Protein AF-A0A1G4FFW0-F1 (afdb_monomer_lite)

Secondary structure (DSSP, 8-state):
--------------TTS-S-BTTB---SSTTTEEEEE---TTSPPSTT--TT-EEEEESS----TT-EEEEEETTSSSSEEEEEE-SSSS-TTEEEEEEEEE---

Radius of gyration: 19.82 Å; chains: 1; bounding box: 46×58×50 Å

Structure (mmCIF, N/CA/C/O backbone):
data_AF-A0A1G4FFW0-F1
#
_entry.id   AF-A0A1G4FFW0-F1
#
loop_
_atom_site.group_PDB
_atom_site.id
_atom_site.type_symbol
_atom_site.label_atom_id
_atom_site.label_alt_id
_atom_site.label_comp_id
_atom_site.label_asym_id
_atom_site.label_entity_id
_atom_site.label_seq_id
_atom_site.pdbx_PDB_ins_code
_atom_site.Cartn_x
_atom_site.Cartn_y
_atom_site.Cartn_z
_atom_site.occupancy
_atom_site.B_iso_or_equiv
_atom_site.auth_seq_id
_atom_site.auth_comp_id
_atom_site.auth_asym_id
_atom_site.auth_atom_id
_atom_site.pdbx_PDB_model_num
ATOM 1 N N . MET A 1 1 ? -33.604 -37.156 -33.147 1.00 40.69 1 MET A N 1
ATOM 2 C CA . MET A 1 1 ? -32.197 -36.811 -33.445 1.00 40.69 1 MET A CA 1
ATOM 3 C C . MET A 1 1 ? -31.963 -35.398 -32.946 1.00 40.69 1 MET A C 1
ATOM 5 O O . MET A 1 1 ? -32.430 -34.460 -33.579 1.00 40.69 1 MET A O 1
ATOM 9 N N . ALA A 1 2 ? -31.370 -35.263 -31.761 1.00 41.88 2 ALA A N 1
ATOM 10 C CA . ALA A 1 2 ? -31.031 -33.970 -31.180 1.00 41.88 2 ALA A CA 1
ATOM 11 C C . ALA A 1 2 ? -29.731 -33.466 -31.821 1.00 41.88 2 ALA A C 1
ATOM 13 O O . ALA A 1 2 ? -28.759 -34.213 -31.903 1.00 41.88 2 ALA A O 1
ATOM 14 N N . LYS A 1 3 ? -29.727 -32.222 -32.303 1.00 45.06 3 LYS A N 1
ATOM 15 C CA . LYS A 1 3 ? -28.497 -31.459 -32.516 1.00 45.06 3 LYS A CA 1
ATOM 16 C C . LYS A 1 3 ? -28.382 -30.517 -31.325 1.00 45.06 3 LYS A C 1
ATOM 18 O O . LYS A 1 3 ? -29.040 -29.481 -31.318 1.00 45.06 3 LYS A O 1
ATOM 23 N N . GLU A 1 4 ? -27.600 -30.904 -30.323 1.00 48.19 4 GLU A N 1
ATOM 24 C CA . GLU A 1 4 ? -27.028 -29.939 -29.385 1.00 48.19 4 GLU A CA 1
ATOM 25 C C . GLU A 1 4 ? -26.110 -29.032 -30.204 1.00 48.19 4 GLU A C 1
ATOM 27 O O . GLU A 1 4 ? -25.153 -29.483 -30.833 1.00 48.19 4 GLU A O 1
ATOM 32 N N . LYS A 1 5 ? -26.489 -27.759 -30.309 1.00 50.06 5 LYS A N 1
ATOM 33 C CA . LYS A 1 5 ? -25.558 -26.715 -30.706 1.00 50.06 5 LYS A CA 1
ATOM 34 C C . LYS A 1 5 ? -24.828 -26.336 -29.430 1.00 50.06 5 LYS A C 1
ATOM 36 O O . LYS A 1 5 ? -25.435 -25.715 -28.564 1.00 50.06 5 LYS A O 1
ATOM 41 N N . ASP A 1 6 ? -23.563 -26.718 -29.332 1.00 47.00 6 ASP A N 1
ATOM 42 C CA . ASP A 1 6 ? -22.649 -26.098 -28.382 1.00 47.00 6 ASP A CA 1
ATOM 43 C C . ASP A 1 6 ? -22.537 -24.618 -28.768 1.00 47.00 6 ASP A C 1
ATOM 45 O O . ASP A 1 6 ? -21.833 -24.244 -29.710 1.00 47.00 6 ASP A O 1
ATOM 49 N N . GLU A 1 7 ? -23.319 -23.771 -28.102 1.00 50.62 7 GLU A N 1
ATOM 50 C CA . GLU A 1 7 ? -23.108 -22.332 -28.120 1.00 50.62 7 GLU A CA 1
ATOM 51 C C . GLU A 1 7 ? -21.788 -22.066 -27.399 1.00 50.62 7 GLU A C 1
ATOM 53 O O . GLU A 1 7 ? -21.700 -22.077 -26.173 1.00 50.62 7 GLU A O 1
ATOM 58 N N . ILE A 1 8 ? -20.726 -21.863 -28.176 1.00 54.81 8 ILE A N 1
ATOM 59 C CA . ILE A 1 8 ? -19.501 -21.269 -27.658 1.00 54.81 8 ILE A CA 1
ATOM 60 C C . ILE A 1 8 ? -19.852 -19.808 -27.373 1.00 54.81 8 ILE A C 1
ATOM 62 O O . ILE A 1 8 ? -19.867 -18.985 -28.288 1.00 54.81 8 ILE A O 1
ATOM 66 N N . GLU A 1 9 ? -20.178 -19.487 -26.119 1.00 57.84 9 GLU A N 1
ATOM 67 C CA . GLU A 1 9 ? -20.173 -18.100 -25.660 1.00 57.84 9 GLU A CA 1
ATOM 68 C C . GLU A 1 9 ? -18.782 -17.524 -25.958 1.00 57.84 9 GLU A C 1
ATOM 70 O O . GLU A 1 9 ? -17.775 -17.951 -25.383 1.00 57.84 9 GLU A O 1
ATOM 75 N N . GLU A 1 10 ? -18.711 -16.572 -26.892 1.00 50.12 10 GLU A N 1
ATOM 76 C CA . GLU A 1 10 ? -17.508 -15.784 -27.138 1.00 50.12 10 GLU A CA 1
ATOM 77 C C . GLU A 1 10 ? -17.184 -14.989 -25.869 1.00 50.12 10 GLU A C 1
ATOM 79 O O . GLU A 1 10 ? -17.655 -13.871 -25.645 1.00 50.12 10 GLU A O 1
ATOM 84 N N . ASN A 1 11 ? -16.367 -15.589 -25.005 1.00 56.56 11 ASN A N 1
ATOM 85 C CA . ASN A 1 11 ? -15.823 -14.921 -23.839 1.00 56.56 11 ASN A CA 1
ATOM 86 C C . ASN A 1 11 ? -14.965 -13.748 -24.318 1.00 56.56 11 ASN A C 1
ATOM 88 O O . ASN A 1 11 ? -13.833 -13.905 -24.776 1.00 56.56 11 ASN A O 1
ATOM 92 N N . THR A 1 12 ? -15.516 -12.542 -24.213 1.00 50.09 12 THR A N 1
ATOM 93 C CA . THR A 1 12 ? -14.797 -11.308 -24.519 1.00 50.09 12 THR A CA 1
ATOM 94 C C . THR A 1 12 ? -13.769 -11.057 -23.419 1.00 50.09 12 THR A C 1
ATOM 96 O O . THR A 1 12 ? -14.082 -10.498 -22.360 1.00 50.09 12 THR A O 1
ATOM 99 N N . TYR A 1 13 ? -12.531 -11.494 -23.669 1.00 48.41 13 TYR A N 1
ATOM 100 C CA . TYR A 1 13 ? -11.373 -11.215 -22.825 1.00 48.41 13 TYR A CA 1
ATOM 101 C C . TYR A 1 13 ? -11.262 -9.704 -22.594 1.00 48.41 13 TYR A C 1
ATOM 103 O O . TYR A 1 13 ? -11.053 -8.928 -23.523 1.00 48.41 13 TYR A O 1
ATOM 111 N N . GLY A 1 14 ? -11.425 -9.280 -21.342 1.00 49.12 14 GLY A N 1
ATOM 112 C CA . GLY A 1 14 ? -11.280 -7.887 -20.937 1.00 49.12 14 GLY A CA 1
ATOM 113 C C . GLY A 1 14 ? -10.497 -7.795 -19.629 1.00 49.12 14 GLY A C 1
ATOM 114 O O . GLY A 1 14 ? -10.705 -8.636 -18.746 1.00 49.12 14 GLY A O 1
ATOM 115 N N . PRO A 1 15 ? -9.602 -6.802 -19.474 1.00 51.97 15 PRO A N 1
ATOM 116 C CA . PRO A 1 15 ? -8.876 -6.605 -18.225 1.00 51.97 15 PRO A CA 1
ATOM 117 C C . PRO A 1 15 ? -9.863 -6.444 -17.057 1.00 51.97 15 PRO A C 1
ATOM 119 O O . PRO A 1 15 ? -10.804 -5.656 -17.130 1.00 51.97 15 PRO A O 1
ATOM 122 N N . GLY A 1 16 ? -9.668 -7.232 -15.994 1.00 56.12 16 GLY A N 1
ATOM 123 C CA . GLY A 1 16 ? -10.492 -7.199 -14.778 1.00 56.12 16 GLY A CA 1
ATOM 124 C C . GLY A 1 16 ? -11.804 -7.995 -14.818 1.00 56.12 16 GLY A C 1
ATOM 125 O O . GLY A 1 16 ? -12.541 -7.957 -13.837 1.00 56.12 16 GLY A O 1
ATOM 126 N N . ARG A 1 17 ? -12.120 -8.716 -15.906 1.00 58.69 17 ARG A N 1
ATOM 127 C CA . ARG A 1 17 ? -13.367 -9.508 -16.000 1.00 58.69 17 ARG A CA 1
ATOM 128 C C . ARG A 1 17 ? -13.295 -10.881 -15.331 1.00 58.69 17 ARG A C 1
ATOM 130 O O . ARG A 1 17 ? -14.309 -11.358 -14.833 1.00 58.69 17 ARG A O 1
ATOM 137 N N . TYR A 1 18 ? -12.110 -11.486 -15.275 1.00 57.34 18 TYR A N 1
ATOM 138 C CA . TYR A 1 18 ? -11.880 -12.751 -14.577 1.00 57.34 18 TYR A CA 1
ATOM 139 C C . TYR A 1 18 ? -10.905 -12.521 -13.431 1.00 57.34 18 TYR A C 1
ATOM 141 O O . TYR A 1 18 ? -9.794 -12.037 -13.634 1.00 57.34 18 TYR A O 1
ATOM 149 N N . GLU A 1 19 ? -11.344 -12.845 -12.220 1.00 60.69 19 GLU A N 1
ATOM 150 C CA . GLU A 1 19 ? -10.488 -12.809 -11.034 1.00 60.69 19 GLU A CA 1
ATOM 151 C C . GLU A 1 19 ? -9.798 -14.145 -10.808 1.00 60.69 19 GLU A C 1
ATOM 153 O O . GLU A 1 19 ? -8.653 -14.162 -10.374 1.00 60.69 19 GLU A O 1
ATOM 158 N N . ASP A 1 20 ? -10.452 -15.242 -11.180 1.00 63.66 20 ASP A N 1
ATOM 159 C CA . ASP A 1 20 ? -9.902 -16.584 -11.077 1.00 63.66 20 ASP A CA 1
ATOM 160 C C . ASP A 1 20 ? -9.612 -17.114 -12.491 1.00 63.66 20 ASP A C 1
ATOM 162 O O . ASP A 1 20 ? -10.486 -17.142 -13.358 1.00 63.66 20 ASP A O 1
ATOM 166 N N . LEU A 1 21 ? -8.363 -17.512 -12.724 1.00 69.94 21 LEU A N 1
ATOM 167 C CA . LEU A 1 21 ? -7.9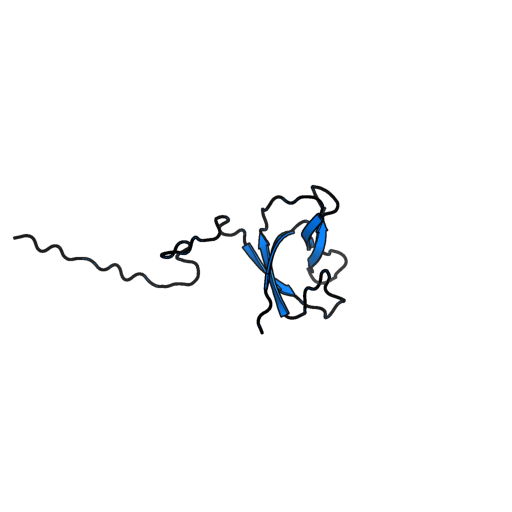00 -18.235 -13.911 1.00 69.94 21 LEU A CA 1
ATOM 168 C C . LEU A 1 21 ? -7.455 -19.636 -13.468 1.00 69.94 21 LEU A C 1
ATOM 170 O O . LEU A 1 21 ? -7.238 -19.885 -12.281 1.00 69.94 21 LEU A O 1
ATOM 174 N N . ILE A 1 22 ? -7.288 -20.578 -14.398 1.00 73.12 22 ILE A N 1
ATOM 175 C CA . ILE A 1 22 ? -6.781 -21.915 -14.045 1.00 73.12 22 ILE A CA 1
ATOM 176 C C . ILE A 1 22 ? -5.420 -21.766 -13.343 1.00 73.12 22 ILE A C 1
ATOM 178 O O . ILE A 1 22 ? -4.473 -21.230 -13.910 1.00 73.12 22 ILE A O 1
ATOM 182 N N . GLY A 1 23 ? -5.342 -22.220 -12.089 1.00 70.00 23 GLY A N 1
ATOM 183 C CA . GLY A 1 23 ? -4.135 -22.134 -11.260 1.00 70.00 23 GLY A CA 1
ATOM 184 C C . GLY A 1 23 ? -3.862 -20.766 -10.618 1.00 70.00 23 GLY A C 1
ATOM 185 O O . GLY A 1 23 ? -2.896 -20.649 -9.868 1.00 70.00 23 GLY A O 1
ATOM 186 N N . ILE A 1 24 ? -4.697 -19.747 -10.852 1.00 72.31 24 ILE A N 1
ATOM 187 C CA . ILE A 1 24 ? -4.525 -18.399 -10.294 1.00 72.31 24 ILE A CA 1
ATOM 188 C C . ILE A 1 24 ? -5.826 -17.961 -9.631 1.00 72.31 24 ILE A C 1
ATOM 190 O O . ILE A 1 24 ? -6.873 -17.901 -10.267 1.00 72.31 24 ILE A O 1
ATOM 194 N N . LYS A 1 25 ? -5.749 -17.609 -8.348 1.00 72.69 25 LYS A N 1
ATOM 195 C CA . LYS A 1 25 ? -6.875 -17.028 -7.620 1.00 72.69 25 LYS A CA 1
ATOM 196 C C . LYS A 1 25 ? -6.716 -15.519 -7.514 1.00 72.69 25 LYS A C 1
ATOM 198 O O . LYS A 1 25 ? -5.646 -15.038 -7.141 1.00 72.69 25 LYS A O 1
ATOM 203 N N . GLY A 1 26 ? -7.790 -14.793 -7.779 1.00 69.56 26 GLY A N 1
ATOM 204 C CA . GLY A 1 26 ? -7.819 -13.344 -7.704 1.00 69.56 26 GLY A CA 1
ATOM 205 C C . GLY A 1 26 ? -7.670 -12.833 -6.280 1.00 69.56 26 GLY A C 1
ATOM 206 O O . GLY A 1 26 ? -7.895 -13.541 -5.288 1.00 69.56 26 GLY A O 1
ATOM 207 N N . TYR A 1 27 ? -7.307 -11.557 -6.163 1.00 74.06 27 TYR A N 1
ATOM 208 C CA . TYR A 1 27 ? -7.291 -10.903 -4.864 1.00 74.06 27 TYR A CA 1
ATOM 209 C C . TYR A 1 27 ? -8.727 -10.752 -4.359 1.00 74.06 27 TYR A C 1
ATOM 211 O O . TYR A 1 27 ? -9.528 -10.025 -4.940 1.00 74.06 27 TYR A O 1
ATOM 219 N N . LYS A 1 28 ? -9.054 -11.430 -3.253 1.00 68.06 28 LYS A N 1
ATOM 220 C CA . LYS A 1 28 ? -10.431 -11.525 -2.729 1.00 68.06 28 LYS A CA 1
ATOM 221 C C . LYS A 1 28 ? -11.093 -10.166 -2.44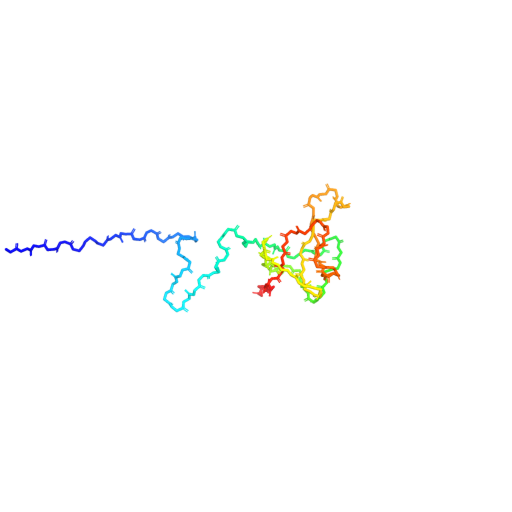7 1.00 68.06 28 LYS A C 1
ATOM 223 O O . LYS A 1 28 ? -12.317 -10.088 -2.374 1.00 68.06 28 LYS A O 1
ATOM 228 N N . ALA A 1 29 ? -10.309 -9.108 -2.255 1.00 69.25 29 ALA A N 1
ATOM 229 C CA . ALA A 1 29 ? -10.795 -7.769 -1.945 1.00 69.25 29 ALA A CA 1
ATOM 230 C C . ALA A 1 29 ? -11.117 -6.973 -3.230 1.00 69.25 29 ALA A C 1
ATOM 232 O O . ALA A 1 29 ? -10.415 -6.024 -3.594 1.00 69.25 29 ALA A O 1
ATOM 233 N N . LYS A 1 30 ? -12.188 -7.368 -3.933 1.00 68.31 30 LYS A N 1
ATOM 234 C CA . LYS A 1 30 ? -12.649 -6.699 -5.165 1.00 68.31 30 LYS A CA 1
ATOM 235 C C . LYS A 1 30 ? -12.862 -5.202 -4.946 1.00 68.31 30 LYS A C 1
ATOM 237 O O . LYS A 1 30 ? -13.533 -4.809 -3.989 1.00 68.31 30 LYS A O 1
ATOM 242 N N . GLY A 1 31 ? -12.316 -4.375 -5.839 1.00 72.06 31 GLY A N 1
ATOM 243 C CA . GLY A 1 31 ? -12.467 -2.914 -5.795 1.00 72.06 31 GLY A CA 1
ATOM 244 C C . GLY A 1 31 ? -11.825 -2.240 -4.576 1.00 72.06 31 GLY A C 1
ATOM 245 O O . GLY A 1 31 ? -12.177 -1.110 -4.253 1.00 72.06 31 GLY A O 1
ATOM 246 N N . GLN A 1 32 ? -10.936 -2.939 -3.863 1.00 86.00 32 GLN A N 1
ATOM 247 C CA . GLN A 1 32 ? -10.253 -2.417 -2.670 1.00 86.00 32 GLN A CA 1
ATOM 248 C C . GLN A 1 32 ? -8.762 -2.197 -2.916 1.00 86.00 32 GLN A C 1
ATOM 250 O O . GLN A 1 32 ? -8.112 -1.540 -2.105 1.00 86.00 32 GLN A O 1
ATOM 255 N N . VAL A 1 33 ? -8.235 -2.708 -4.031 1.00 89.56 33 VAL A N 1
ATOM 256 C CA . VAL A 1 33 ? -6.832 -2.555 -4.408 1.00 89.56 33 VAL A CA 1
ATOM 257 C C . VAL A 1 33 ? -6.644 -1.303 -5.251 1.00 89.56 33 VAL A C 1
ATOM 259 O O . VAL A 1 33 ? -7.310 -1.131 -6.270 1.00 89.56 33 VAL A O 1
ATOM 262 N N . VAL A 1 34 ? -5.711 -0.455 -4.831 1.00 90.81 34 VAL A N 1
ATOM 263 C CA . VAL A 1 34 ? -5.248 0.712 -5.591 1.00 90.81 34 VAL A CA 1
ATOM 264 C C . VAL A 1 34 ? -3.738 0.601 -5.764 1.00 90.81 34 VAL A C 1
ATOM 266 O O . VAL A 1 34 ? -3.042 0.102 -4.875 1.00 90.81 34 VAL A O 1
ATOM 269 N N . THR A 1 35 ? -3.235 1.071 -6.903 1.00 91.31 35 THR A N 1
ATOM 270 C CA . THR A 1 35 ? -1.804 1.092 -7.206 1.00 91.31 35 THR A CA 1
ATOM 271 C C . THR A 1 35 ? -1.299 2.528 -7.278 1.00 91.31 35 THR A C 1
ATOM 273 O O . THR A 1 35 ? -1.906 3.370 -7.935 1.00 91.31 35 THR A O 1
ATOM 276 N N . TYR A 1 36 ? -0.167 2.787 -6.628 1.00 92.38 36 TYR A N 1
ATOM 277 C CA . TYR A 1 36 ? 0.609 4.020 -6.758 1.00 92.38 36 TYR A CA 1
ATOM 278 C C . TYR A 1 36 ? 1.955 3.735 -7.420 1.00 92.38 36 TYR A C 1
ATOM 280 O O . TYR A 1 36 ? 2.452 2.610 -7.371 1.00 92.38 36 TYR A O 1
ATOM 288 N N . ILE A 1 37 ? 2.561 4.772 -7.993 1.00 93.25 37 ILE A N 1
ATOM 289 C CA . ILE A 1 37 ? 3.949 4.750 -8.457 1.00 93.25 37 ILE A CA 1
ATOM 290 C C . ILE A 1 37 ? 4.774 5.552 -7.452 1.00 93.25 37 ILE A C 1
ATOM 292 O O . ILE A 1 37 ? 4.404 6.673 -7.104 1.00 93.25 37 ILE A O 1
ATOM 296 N N . ALA A 1 38 ? 5.860 4.966 -6.954 1.00 93.06 38 ALA A N 1
ATOM 297 C CA . ALA A 1 38 ? 6.753 5.623 -6.013 1.00 93.06 38 ALA A CA 1
ATOM 298 C C . ALA A 1 38 ? 7.499 6.780 -6.697 1.00 93.06 38 ALA A C 1
ATOM 300 O O . ALA A 1 38 ? 8.174 6.572 -7.707 1.00 93.06 38 ALA A O 1
ATOM 301 N N . ASP A 1 39 ? 7.408 7.980 -6.128 1.00 90.50 39 ASP A N 1
ATOM 302 C CA . ASP A 1 39 ? 8.083 9.180 -6.620 1.00 90.50 39 ASP A CA 1
ATOM 303 C C . ASP A 1 39 ? 8.848 9.863 -5.481 1.00 90.50 39 ASP A C 1
ATOM 305 O O . ASP A 1 39 ? 8.333 10.010 -4.373 1.00 90.50 39 ASP A O 1
ATOM 309 N N . ASP A 1 40 ? 10.090 10.244 -5.765 1.00 89.75 40 ASP A N 1
ATOM 310 C CA . ASP A 1 40 ? 11.040 10.874 -4.844 1.00 89.75 40 ASP A CA 1
ATOM 311 C C . ASP A 1 40 ? 11.264 12.366 -5.154 1.00 89.75 40 ASP A C 1
ATOM 313 O O . ASP A 1 40 ? 12.153 13.003 -4.589 1.00 89.75 40 ASP A O 1
ATOM 317 N N . SER A 1 41 ? 10.446 12.948 -6.040 1.00 86.25 41 SER A N 1
ATOM 318 C CA . SER A 1 41 ? 10.541 14.360 -6.438 1.00 86.25 41 SER A CA 1
ATOM 319 C C . SER A 1 41 ? 10.449 15.346 -5.263 1.00 86.25 41 SER A C 1
ATOM 321 O O . SER A 1 41 ? 11.093 16.391 -5.291 1.00 86.25 41 SER A O 1
ATOM 323 N N . GLU A 1 42 ? 9.699 14.996 -4.216 1.00 80.31 42 GLU A N 1
ATOM 324 C CA . GLU A 1 42 ? 9.466 15.822 -3.021 1.00 80.31 42 GLU A CA 1
ATOM 325 C C . GLU A 1 42 ? 10.189 15.276 -1.765 1.00 80.31 42 GLU A C 1
ATOM 327 O O . GLU A 1 42 ? 9.901 15.697 -0.642 1.00 80.31 42 GLU A O 1
ATOM 332 N N . GLY A 1 43 ? 11.115 14.316 -1.915 1.00 79.81 43 GLY A N 1
ATOM 333 C CA . GLY A 1 43 ? 11.905 13.777 -0.801 1.00 79.81 43 GLY A CA 1
ATOM 334 C C . GLY A 1 43 ? 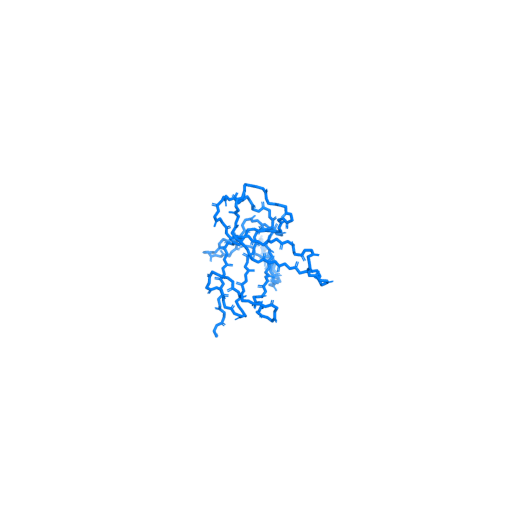12.325 12.312 -0.945 1.00 79.81 43 GLY A C 1
ATOM 335 O O . GLY A 1 43 ? 12.107 11.667 -1.961 1.00 79.81 43 GLY A O 1
ATOM 336 N N . ILE A 1 44 ? 12.936 11.760 0.107 1.00 84.50 44 ILE A N 1
ATOM 337 C CA . ILE A 1 44 ? 13.477 10.393 0.091 1.00 84.50 44 ILE A CA 1
ATOM 338 C C . ILE A 1 44 ? 12.367 9.366 0.346 1.00 84.50 44 ILE A C 1
ATOM 340 O O . ILE A 1 44 ? 11.665 9.426 1.360 1.00 84.50 44 ILE A O 1
ATOM 344 N N . LEU A 1 45 ? 12.262 8.373 -0.540 1.00 89.44 45 LEU A N 1
ATOM 345 C CA . LEU A 1 45 ? 11.381 7.223 -0.351 1.00 89.44 45 LEU A CA 1
ATOM 346 C C . LEU A 1 45 ? 11.884 6.328 0.800 1.00 89.44 45 LEU A C 1
ATOM 348 O O . LEU A 1 45 ? 13.066 5.982 0.858 1.00 89.44 45 LEU A O 1
ATOM 352 N N . PRO A 1 46 ? 11.012 5.937 1.745 1.00 89.69 46 PRO A N 1
ATOM 353 C CA . PRO A 1 46 ? 11.438 5.187 2.916 1.00 89.69 46 PRO A CA 1
ATOM 354 C C . PRO A 1 46 ? 11.525 3.675 2.650 1.00 89.69 46 PRO A C 1
ATOM 356 O O . PRO A 1 46 ? 10.989 3.146 1.679 1.00 89.69 46 PRO A O 1
ATOM 359 N N . TYR A 1 47 ? 12.143 2.952 3.589 1.00 89.62 47 TYR A N 1
ATOM 360 C CA . TYR A 1 47 ? 12.093 1.482 3.690 1.00 89.62 47 TYR A CA 1
ATOM 361 C C . TYR A 1 47 ? 12.631 0.710 2.474 1.00 89.62 47 TYR A C 1
ATOM 363 O O . TYR A 1 47 ? 12.176 -0.398 2.202 1.00 89.62 47 TYR A O 1
ATOM 371 N N . GLY A 1 48 ? 13.608 1.280 1.763 1.00 88.00 48 GLY A N 1
ATOM 372 C CA . GLY A 1 48 ? 14.232 0.638 0.602 1.00 88.00 48 GLY A CA 1
ATOM 373 C C . GLY A 1 48 ? 13.353 0.633 -0.650 1.00 88.00 48 GLY A C 1
ATOM 374 O O . GLY A 1 48 ? 13.691 -0.036 -1.621 1.00 88.00 48 GLY A O 1
ATOM 375 N N . ILE A 1 49 ? 12.237 1.368 -0.637 1.00 92.00 49 ILE A N 1
ATOM 376 C CA . ILE A 1 49 ? 11.405 1.580 -1.820 1.00 92.00 49 ILE A CA 1
ATOM 377 C C . ILE A 1 49 ? 12.137 2.556 -2.736 1.00 92.00 49 ILE A C 1
ATOM 379 O O . ILE A 1 49 ? 12.573 3.616 -2.294 1.00 92.00 49 ILE A O 1
ATOM 383 N N . ILE A 1 50 ? 12.260 2.198 -4.011 1.00 92.12 50 ILE A N 1
ATOM 384 C CA . ILE A 1 50 ? 12.959 3.010 -5.009 1.00 92.12 50 ILE A CA 1
ATOM 385 C C . ILE A 1 50 ? 11.975 3.697 -5.953 1.00 92.12 50 ILE A C 1
ATOM 387 O O . ILE A 1 50 ? 10.843 3.233 -6.135 1.00 92.12 50 ILE A O 1
ATOM 391 N N . LYS A 1 51 ? 12.410 4.800 -6.564 1.00 93.38 51 LYS A N 1
ATOM 392 C CA . LYS A 1 51 ? 11.630 5.542 -7.559 1.00 93.38 51 LYS A CA 1
ATOM 393 C C . LYS A 1 51 ? 11.133 4.612 -8.669 1.00 93.38 51 LYS A C 1
ATOM 395 O O . LYS A 1 51 ? 11.873 3.752 -9.138 1.00 93.38 51 LYS A O 1
ATOM 400 N N . GLY A 1 52 ? 9.879 4.783 -9.077 1.00 93.06 52 GLY A N 1
ATOM 401 C CA . GLY A 1 52 ? 9.238 3.983 -10.122 1.00 93.06 52 GLY A CA 1
ATOM 402 C C . GLY A 1 52 ? 8.662 2.646 -9.646 1.00 93.06 52 GLY A C 1
ATOM 403 O O . GLY A 1 52 ? 7.971 1.987 -10.419 1.00 93.06 52 GLY A O 1
ATOM 404 N N . SER A 1 53 ? 8.876 2.250 -8.386 1.00 94.88 53 SER A N 1
ATOM 405 C CA . SER A 1 53 ? 8.242 1.045 -7.835 1.00 94.88 53 SER A CA 1
ATOM 406 C C . SER A 1 53 ? 6.715 1.162 -7.871 1.00 94.88 53 SER A C 1
ATOM 408 O O . SER A 1 53 ? 6.158 2.196 -7.501 1.00 94.88 53 SER A O 1
ATOM 410 N N . LEU A 1 54 ? 6.031 0.081 -8.242 1.00 95.88 54 LEU A N 1
ATOM 411 C CA . LEU A 1 54 ? 4.589 -0.053 -8.082 1.00 95.88 54 LEU A CA 1
ATOM 412 C C . LEU A 1 54 ? 4.265 -0.453 -6.644 1.00 95.88 54 LEU A C 1
ATOM 414 O O . LEU A 1 54 ? 4.774 -1.449 -6.126 1.00 95.88 54 LEU A O 1
ATOM 418 N N . ILE A 1 55 ? 3.384 0.312 -6.011 1.00 95.50 55 ILE A N 1
ATOM 419 C CA . ILE A 1 55 ? 2.936 0.106 -4.637 1.00 95.50 55 ILE A CA 1
ATOM 420 C C . ILE A 1 55 ? 1.467 -0.283 -4.676 1.00 95.50 55 ILE A C 1
ATOM 422 O O . ILE A 1 55 ? 0.616 0.533 -5.024 1.00 95.50 55 ILE A O 1
ATOM 426 N N . PHE A 1 56 ? 1.166 -1.511 -4.276 1.00 94.12 56 PHE A N 1
ATOM 427 C CA . PHE A 1 56 ? -0.198 -2.001 -4.162 1.00 94.12 56 PHE A CA 1
ATOM 428 C C . PHE A 1 56 ? -0.676 -1.865 -2.722 1.00 94.12 56 PHE A C 1
ATOM 430 O O . PHE A 1 56 ? -0.053 -2.379 -1.782 1.00 94.12 56 PHE A O 1
ATOM 437 N N . ILE A 1 57 ? -1.806 -1.183 -2.563 1.00 94.50 57 ILE A N 1
ATOM 438 C CA . ILE A 1 57 ? -2.470 -1.019 -1.277 1.00 94.50 57 ILE A CA 1
ATOM 439 C C . ILE A 1 57 ? -3.832 -1.684 -1.269 1.00 94.50 57 ILE A C 1
ATOM 441 O O . ILE A 1 57 ? -4.535 -1.682 -2.273 1.00 94.50 57 ILE A O 1
ATOM 445 N N . ASP A 1 58 ? -4.220 -2.204 -0.112 1.00 93.06 58 ASP A N 1
ATOM 446 C CA . ASP A 1 58 ? -5.602 -2.556 0.187 1.00 93.06 58 ASP A CA 1
ATOM 447 C C . ASP A 1 58 ? -6.203 -1.424 1.032 1.00 93.06 58 ASP A C 1
ATOM 449 O O . ASP A 1 58 ? -5.785 -1.179 2.169 1.00 93.06 58 ASP A O 1
ATOM 453 N N . THR A 1 59 ? -7.167 -0.717 0.445 1.00 93.19 59 THR A N 1
ATOM 454 C CA . THR A 1 59 ? -7.833 0.464 1.018 1.00 93.19 59 THR A CA 1
ATOM 455 C C . THR A 1 59 ? -8.734 0.141 2.209 1.00 93.19 59 THR A C 1
ATOM 457 O O . THR A 1 59 ? -9.063 1.034 2.989 1.00 93.19 59 THR A O 1
ATOM 460 N N . LYS A 1 60 ? -9.133 -1.126 2.384 1.00 90.44 60 LYS A N 1
ATOM 461 C CA . LYS A 1 60 ? -10.003 -1.570 3.487 1.00 90.44 60 LYS A CA 1
ATOM 462 C C . LYS A 1 60 ? -9.317 -2.554 4.433 1.00 90.44 60 LYS A C 1
ATOM 464 O O . LYS A 1 60 ? -9.925 -2.970 5.424 1.00 90.44 60 LYS A O 1
ATOM 469 N N . ALA A 1 61 ? -8.062 -2.913 4.170 1.00 89.00 61 ALA A N 1
ATOM 470 C CA . ALA A 1 61 ? -7.299 -3.785 5.046 1.00 89.00 61 ALA A CA 1
ATOM 471 C C . ALA A 1 61 ? -7.167 -3.202 6.457 1.00 89.00 61 ALA A C 1
ATOM 473 O O . ALA A 1 61 ? -6.773 -2.054 6.664 1.00 89.00 61 ALA A O 1
ATOM 474 N N . LYS A 1 62 ? -7.399 -4.064 7.451 1.00 90.81 62 LYS A N 1
ATOM 475 C CA . LYS A 1 62 ? -6.908 -3.828 8.810 1.00 90.81 62 LYS A CA 1
ATOM 476 C C . LYS A 1 62 ? -5.381 -3.912 8.812 1.00 90.81 62 LYS A C 1
ATOM 478 O O . LYS A 1 62 ? -4.796 -4.701 8.068 1.00 90.81 62 LYS A O 1
ATOM 483 N N . TYR A 1 63 ? -4.746 -3.161 9.697 1.00 93.62 63 TYR A N 1
ATOM 484 C CA . TYR A 1 63 ? -3.301 -3.183 9.893 1.00 93.62 63 TYR A CA 1
ATOM 485 C C . TYR A 1 63 ? -2.964 -3.181 11.383 1.00 93.62 63 TYR A C 1
ATOM 487 O O . TYR A 1 63 ? -3.812 -2.906 12.236 1.00 93.62 63 TYR A O 1
ATOM 495 N N . LYS A 1 64 ? -1.718 -3.523 11.694 1.00 93.56 64 LYS A N 1
ATOM 496 C CA . LYS A 1 64 ? -1.159 -3.499 13.048 1.00 93.56 64 LYS A CA 1
ATOM 497 C C . LYS A 1 64 ? 0.047 -2.567 13.112 1.00 93.56 64 LYS A C 1
ATOM 499 O O . LYS A 1 64 ? 0.603 -2.171 12.090 1.00 93.56 64 LYS A O 1
ATOM 504 N N . LYS A 1 65 ? 0.471 -2.236 14.333 1.00 94.56 65 LYS A N 1
ATOM 505 C CA . LYS A 1 65 ? 1.693 -1.460 14.567 1.00 94.56 65 LYS A CA 1
ATOM 506 C C . LYS A 1 65 ? 2.877 -2.100 13.830 1.00 94.56 65 LYS A C 1
ATOM 508 O O . LYS A 1 65 ? 3.113 -3.298 13.962 1.00 94.56 65 LYS A O 1
ATOM 513 N N . GLY A 1 66 ? 3.618 -1.282 13.091 1.00 92.75 66 GLY A N 1
ATOM 514 C CA . GLY A 1 66 ? 4.767 -1.678 12.281 1.00 92.75 66 GLY A CA 1
ATOM 515 C C . GLY A 1 66 ? 4.451 -1.973 10.814 1.00 92.75 66 GLY A C 1
ATOM 516 O O . GLY A 1 66 ? 5.385 -1.961 10.013 1.00 92.75 66 GLY A O 1
ATOM 517 N N . ASP A 1 67 ? 3.181 -2.179 10.449 1.00 94.62 67 ASP A N 1
ATOM 518 C CA . ASP A 1 67 ? 2.786 -2.373 9.051 1.00 94.62 67 ASP A CA 1
ATOM 519 C C . ASP A 1 67 ? 3.057 -1.104 8.232 1.00 94.62 67 ASP A C 1
ATOM 521 O O . ASP A 1 67 ? 2.896 0.018 8.722 1.00 94.62 67 ASP A O 1
ATOM 525 N N . LEU A 1 68 ? 3.438 -1.282 6.968 1.00 95.81 68 LEU A N 1
ATOM 526 C CA . LEU A 1 68 ? 3.545 -0.181 6.019 1.00 95.81 68 LEU A CA 1
ATOM 527 C C . LEU A 1 68 ? 2.155 0.221 5.524 1.00 95.81 68 LEU A C 1
ATOM 529 O O . LEU A 1 68 ? 1.364 -0.609 5.074 1.00 95.81 68 LEU A O 1
ATOM 533 N N . ILE A 1 69 ? 1.867 1.513 5.601 1.00 96.06 69 ILE A N 1
ATOM 534 C CA . ILE A 1 69 ? 0.584 2.096 5.227 1.00 96.06 69 ILE A CA 1
ATOM 535 C C . ILE A 1 69 ? 0.796 3.354 4.388 1.00 96.06 69 ILE A C 1
ATOM 537 O O . ILE A 1 69 ? 1.850 3.995 4.442 1.00 96.06 69 ILE A O 1
ATOM 541 N N . ILE A 1 70 ? -0.244 3.715 3.647 1.00 94.94 70 ILE A N 1
ATOM 542 C CA . ILE A 1 70 ? -0.385 5.015 3.008 1.00 94.94 70 ILE A CA 1
ATOM 543 C C . ILE A 1 70 ? -1.342 5.863 3.839 1.00 94.94 70 ILE A C 1
ATOM 545 O O . ILE A 1 70 ? -2.411 5.395 4.246 1.00 94.94 70 ILE A O 1
ATOM 549 N N . ILE A 1 71 ? -0.963 7.119 4.059 1.00 93.69 71 ILE A N 1
ATOM 550 C CA . ILE A 1 71 ? -1.845 8.132 4.637 1.00 93.69 71 ILE A CA 1
ATOM 551 C C . ILE A 1 71 ? -1.901 9.366 3.737 1.00 93.69 71 ILE A C 1
ATOM 553 O O . ILE A 1 71 ? -0.932 9.658 3.028 1.00 93.69 71 ILE A O 1
ATOM 557 N N . LYS A 1 72 ? -3.006 10.113 3.799 1.00 91.62 72 LYS A N 1
ATOM 558 C CA . LYS A 1 72 ? -3.112 11.414 3.128 1.00 91.62 72 LYS A CA 1
ATOM 559 C C . LYS A 1 72 ? -2.155 12.405 3.796 1.00 91.62 72 LYS A C 1
ATOM 561 O O . LYS A 1 72 ? -2.141 12.520 5.020 1.00 91.62 72 LYS A O 1
ATOM 566 N N . ASP A 1 73 ? -1.357 13.126 3.009 1.00 85.25 73 ASP A N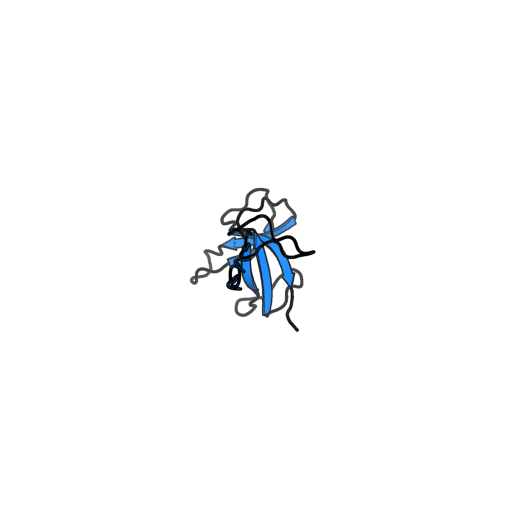 1
ATOM 567 C CA . ASP A 1 73 ? -0.516 14.211 3.520 1.00 85.25 73 ASP A CA 1
ATOM 568 C C . ASP A 1 73 ? -1.169 15.561 3.232 1.00 85.25 73 ASP A C 1
ATOM 570 O O . ASP A 1 73 ? -0.999 16.154 2.170 1.00 85.25 73 ASP A O 1
ATOM 574 N N . THR A 1 74 ? -1.918 16.065 4.211 1.00 74.38 74 THR A N 1
ATOM 575 C CA . THR A 1 74 ? -2.615 17.354 4.109 1.00 74.38 74 THR A CA 1
ATOM 576 C C . THR A 1 74 ? -1.676 18.561 4.142 1.00 74.38 74 THR A C 1
ATOM 578 O O . THR A 1 74 ? -2.138 19.687 3.981 1.00 74.38 74 THR A O 1
ATOM 581 N N . ARG A 1 75 ? -0.376 18.367 4.406 1.00 71.81 75 ARG A N 1
ATOM 582 C CA . ARG A 1 75 ? 0.623 19.449 4.364 1.00 71.81 75 ARG A CA 1
ATOM 583 C C . ARG A 1 75 ? 1.086 19.720 2.939 1.00 71.81 7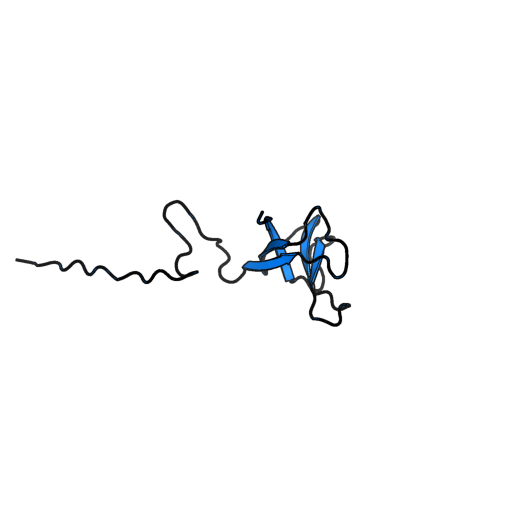5 ARG A C 1
ATOM 585 O O . ARG A 1 75 ? 1.597 20.804 2.664 1.00 71.81 75 ARG A O 1
ATOM 592 N N . ASN A 1 76 ? 0.908 18.750 2.044 1.00 65.44 76 ASN A N 1
ATOM 593 C CA . ASN A 1 76 ? 1.161 18.946 0.633 1.00 65.44 76 ASN A CA 1
ATOM 594 C C . ASN A 1 76 ? -0.032 19.698 0.019 1.00 65.44 76 ASN A C 1
ATOM 596 O O . ASN A 1 76 ? -1.188 19.347 0.246 1.00 65.44 76 ASN A O 1
ATOM 600 N N . LYS A 1 77 ? 0.241 20.784 -0.715 1.00 57.66 77 LYS A N 1
ATOM 601 C CA . LYS A 1 77 ? -0.802 21.611 -1.355 1.00 57.66 77 LYS A CA 1
ATOM 602 C C . LYS A 1 77 ? -1.465 20.900 -2.540 1.00 57.66 77 LYS A C 1
ATOM 604 O O . LYS A 1 77 ? -2.543 21.302 -2.964 1.00 57.66 77 LYS A O 1
ATOM 609 N N . ARG A 1 78 ? -0.815 19.867 -3.080 1.00 64.06 78 ARG A N 1
ATOM 610 C CA . ARG A 1 78 ? -1.421 18.882 -3.985 1.00 64.06 78 ARG A CA 1
ATOM 611 C C . ARG A 1 78 ? -1.954 17.749 -3.117 1.00 64.06 78 ARG A C 1
ATOM 613 O O . ARG A 1 78 ? -1.297 17.437 -2.133 1.00 64.06 78 ARG A O 1
ATOM 620 N N . ASP A 1 79 ? -3.100 17.157 -3.461 1.00 67.12 79 ASP A N 1
ATOM 621 C CA . ASP A 1 79 ? -3.702 15.992 -2.782 1.00 67.12 79 ASP A CA 1
ATOM 622 C C . ASP A 1 79 ? -2.737 14.786 -2.735 1.00 67.12 79 ASP A C 1
ATOM 624 O O . ASP A 1 79 ? -2.862 13.812 -3.474 1.00 67.12 79 ASP A O 1
ATOM 628 N N . GLY A 1 80 ? -1.724 14.885 -1.882 1.00 82.69 80 GLY A N 1
ATOM 629 C CA . GLY A 1 80 ? -0.587 13.992 -1.815 1.00 82.69 80 GLY A CA 1
ATOM 630 C C . GLY A 1 80 ? -0.791 12.919 -0.765 1.00 82.69 80 GLY A C 1
ATOM 631 O O . GLY A 1 80 ? -1.587 13.050 0.170 1.00 82.69 80 GLY A O 1
ATOM 632 N N . VAL A 1 81 ? -0.032 11.844 -0.913 1.00 90.44 81 VAL A N 1
ATOM 633 C CA . VAL A 1 81 ? -0.019 10.724 0.022 1.00 90.44 81 VAL A CA 1
ATOM 634 C C . VAL A 1 81 ? 1.415 10.407 0.406 1.00 90.44 81 VAL A C 1
ATOM 636 O O . VAL A 1 81 ? 2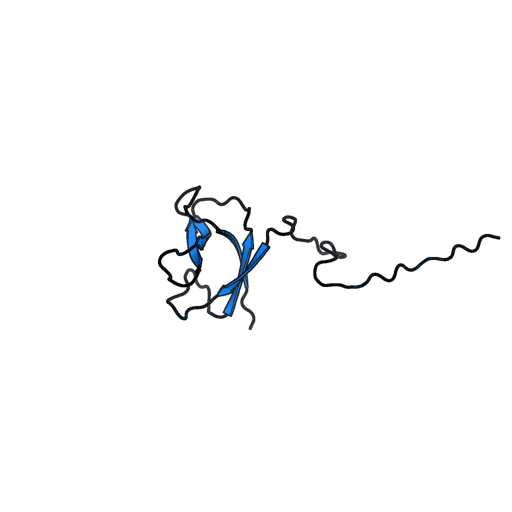.341 10.690 -0.352 1.00 90.44 81 VAL A O 1
ATOM 639 N N . ARG A 1 82 ? 1.612 9.809 1.581 1.00 91.06 82 ARG A N 1
ATOM 640 C CA . ARG A 1 82 ? 2.942 9.390 2.035 1.00 91.06 82 ARG A CA 1
ATOM 641 C C . ARG A 1 82 ? 2.947 7.970 2.570 1.00 91.06 82 ARG A C 1
ATOM 643 O O . ARG A 1 82 ? 1.979 7.517 3.181 1.00 91.06 82 ARG A O 1
ATOM 650 N N . ILE A 1 83 ? 4.089 7.314 2.395 1.00 93.31 83 ILE A N 1
ATOM 651 C CA . ILE A 1 83 ? 4.387 6.000 2.960 1.00 93.31 83 ILE A CA 1
ATOM 652 C C . ILE A 1 83 ? 4.852 6.180 4.402 1.00 93.31 83 ILE A C 1
ATOM 654 O O . ILE A 1 83 ? 5.697 7.027 4.701 1.00 93.31 83 ILE A O 1
ATOM 658 N N . THR A 1 84 ? 4.325 5.376 5.318 1.00 92.75 84 THR A N 1
ATOM 659 C CA . THR A 1 84 ? 4.777 5.376 6.710 1.00 92.75 84 THR A CA 1
ATOM 660 C C . THR A 1 84 ? 4.573 4.015 7.369 1.00 92.75 84 THR A C 1
ATOM 662 O O . THR A 1 84 ? 3.866 3.162 6.838 1.00 92.75 84 THR A O 1
ATOM 665 N N . LYS A 1 85 ? 5.203 3.799 8.528 1.00 94.62 85 LYS A N 1
ATOM 666 C CA . LYS A 1 85 ? 4.889 2.668 9.406 1.00 94.62 85 LYS A CA 1
ATOM 667 C C . LYS A 1 85 ? 3.783 3.075 10.365 1.00 94.62 85 LYS A C 1
ATOM 669 O O . LYS A 1 85 ? 3.894 4.109 11.018 1.00 94.62 85 LYS A O 1
ATOM 674 N N . ALA A 1 86 ? 2.766 2.234 10.493 1.00 94.56 86 ALA A N 1
ATOM 675 C CA . ALA A 1 86 ? 1.731 2.394 11.500 1.00 94.56 86 ALA A CA 1
ATOM 676 C C . ALA A 1 86 ? 2.349 2.390 12.906 1.00 94.56 86 ALA A C 1
ATOM 678 O O . ALA A 1 86 ? 3.037 1.442 13.295 1.00 94.56 86 ALA A O 1
ATOM 679 N N . VAL A 1 87 ? 2.091 3.433 13.684 1.00 91.88 87 VAL A N 1
ATOM 680 C CA . VAL A 1 87 ? 2.496 3.549 15.089 1.00 91.88 87 VAL A CA 1
ATOM 681 C C . VAL A 1 87 ? 1.346 3.113 15.998 1.00 91.88 87 VAL A C 1
ATOM 683 O O . VAL A 1 87 ? 1.579 2.451 17.014 1.00 91.88 87 VAL A O 1
ATOM 686 N N . PHE A 1 88 ? 0.112 3.413 15.590 1.00 84.88 88 PHE A N 1
ATOM 687 C CA . PHE A 1 88 ? -1.127 3.080 16.289 1.00 84.88 88 PHE A CA 1
ATOM 688 C C . PHE A 1 88 ? -1.995 2.107 15.480 1.00 84.88 88 PHE A C 1
ATOM 690 O O . PHE A 1 88 ? -1.831 1.954 14.274 1.00 84.88 88 PHE A O 1
ATOM 697 N N . GLY A 1 89 ? -2.960 1.455 16.138 1.00 79.69 89 GLY A N 1
ATOM 698 C CA . GLY A 1 89 ? -3.930 0.571 15.466 1.00 79.69 89 GLY A CA 1
ATOM 699 C C . GLY A 1 89 ? -4.978 1.309 14.621 1.00 79.69 89 GLY A C 1
ATOM 700 O O . GLY A 1 89 ? -5.732 0.672 13.890 1.00 79.69 89 GLY A O 1
ATOM 701 N N . LYS A 1 90 ? -5.039 2.642 14.729 1.00 85.06 90 LYS A N 1
ATOM 702 C CA . LYS A 1 90 ? -5.875 3.520 13.908 1.00 85.06 90 LYS A CA 1
ATOM 703 C C . LYS A 1 90 ? -5.184 4.874 13.763 1.00 85.06 90 LYS A C 1
ATOM 705 O O . LYS A 1 90 ? -5.097 5.646 14.709 1.00 85.06 90 LYS A O 1
ATOM 710 N N . GLU A 1 91 ? -4.672 5.119 12.575 1.00 87.00 91 GLU A N 1
ATOM 711 C CA . GLU A 1 91 ? -3.935 6.298 12.162 1.00 87.00 91 GLU A CA 1
ATOM 712 C C . GLU A 1 91 ? -4.936 7.247 11.537 1.00 87.00 91 GLU A C 1
ATOM 714 O O . GLU A 1 91 ? -5.845 6.838 10.802 1.00 87.00 91 GLU A O 1
ATOM 719 N N . LYS A 1 92 ? -4.776 8.526 11.850 1.00 88.44 92 LYS A N 1
ATOM 720 C CA . LYS A 1 92 ? -5.537 9.561 11.173 1.00 88.44 92 LYS A CA 1
ATOM 721 C C . LYS A 1 92 ? -5.153 9.549 9.690 1.00 88.44 92 LYS A C 1
ATOM 723 O O . LYS A 1 92 ? -3.995 9.313 9.352 1.00 88.44 92 LYS A O 1
ATOM 728 N N . ASP A 1 93 ? -6.133 9.788 8.824 1.00 91.62 93 ASP A N 1
ATOM 729 C CA . ASP A 1 93 ? -5.922 9.942 7.381 1.00 91.62 93 ASP A CA 1
ATOM 730 C C . ASP A 1 93 ? -5.418 8.670 6.664 1.00 91.62 93 ASP A C 1
ATOM 732 O O . ASP A 1 93 ? -4.855 8.752 5.572 1.00 91.62 93 ASP A O 1
ATOM 736 N N . PHE A 1 94 ? -5.639 7.487 7.254 1.00 93.38 94 PHE A N 1
ATOM 737 C CA . PHE A 1 94 ? -5.350 6.192 6.633 1.00 93.38 94 PHE A CA 1
ATOM 738 C C . PHE A 1 94 ? -6.056 6.033 5.282 1.00 93.38 94 PHE A C 1
ATOM 740 O O . PHE A 1 94 ? -7.267 6.228 5.178 1.00 93.38 94 PHE A O 1
ATOM 747 N N . MET A 1 95 ? -5.295 5.623 4.267 1.00 93.81 95 MET A N 1
ATOM 748 C CA . MET A 1 95 ? -5.800 5.382 2.912 1.00 93.81 95 MET A CA 1
ATOM 749 C C . MET A 1 95 ? -5.685 3.925 2.470 1.00 93.81 95 MET A C 1
ATOM 751 O O . MET A 1 95 ? -6.424 3.498 1.589 1.00 93.81 95 MET A O 1
ATOM 755 N N . GLY A 1 96 ? -4.774 3.155 3.062 1.00 94.44 96 GLY A N 1
ATOM 756 C CA . GLY A 1 96 ? -4.647 1.733 2.776 1.00 94.44 96 GLY A CA 1
ATOM 757 C C . GLY A 1 96 ? -3.357 1.130 3.307 1.00 94.44 96 GLY A C 1
ATOM 758 O O . GLY A 1 96 ? -2.371 1.828 3.552 1.00 94.44 96 GLY A O 1
ATOM 759 N N . ARG A 1 97 ? -3.362 -0.190 3.492 1.00 95.38 97 ARG A N 1
ATOM 760 C CA . ARG A 1 97 ? -2.177 -0.946 3.906 1.00 95.38 97 ARG A CA 1
ATOM 761 C C . ARG A 1 97 ? -1.431 -1.423 2.671 1.00 95.38 97 ARG A C 1
ATOM 763 O O . ARG A 1 97 ? -2.032 -2.052 1.803 1.00 95.38 97 ARG A O 1
ATOM 770 N N . ILE A 1 98 ? -0.127 -1.183 2.629 1.00 95.56 98 ILE A N 1
ATOM 771 C CA . ILE A 1 98 ? 0.738 -1.722 1.581 1.00 95.56 98 ILE A CA 1
ATOM 772 C C . ILE A 1 98 ? 0.856 -3.230 1.801 1.00 95.56 98 ILE A C 1
ATOM 774 O O . ILE A 1 98 ? 1.236 -3.672 2.885 1.00 95.56 98 ILE A O 1
ATOM 778 N N . PHE A 1 99 ? 0.520 -4.019 0.782 1.00 92.88 99 PHE A N 1
ATOM 779 C CA . PHE A 1 99 ? 0.677 -5.477 0.829 1.00 92.88 99 PHE A CA 1
ATOM 780 C C . PHE A 1 99 ? 1.678 -6.005 -0.200 1.00 92.88 99 PHE A C 1
ATOM 782 O O . PHE A 1 99 ? 2.145 -7.131 -0.054 1.00 92.88 99 PHE A O 1
ATOM 789 N N . LEU A 1 100 ? 2.020 -5.207 -1.215 1.00 93.31 100 LEU A N 1
ATOM 790 C CA . LEU A 1 100 ? 3.039 -5.544 -2.201 1.00 93.31 100 LEU A CA 1
ATOM 791 C C . LEU A 1 100 ? 3.708 -4.270 -2.715 1.00 93.31 100 LEU A C 1
ATOM 793 O O . LEU A 1 100 ? 3.041 -3.292 -3.051 1.00 93.31 100 LEU A O 1
ATOM 797 N N . VAL A 1 101 ? 5.032 -4.315 -2.805 1.00 94.56 101 VAL A N 1
ATOM 798 C CA . VAL A 1 101 ? 5.831 -3.353 -3.561 1.00 94.56 101 VAL A CA 1
ATOM 799 C C . VAL A 1 101 ? 6.626 -4.154 -4.576 1.00 94.56 101 VAL A C 1
ATOM 801 O O . VAL A 1 101 ? 7.241 -5.155 -4.213 1.00 94.56 101 VAL A O 1
ATOM 804 N N . THR A 1 102 ? 6.595 -3.735 -5.835 1.00 94.31 102 THR A N 1
ATOM 805 C CA . THR A 1 102 ? 7.385 -4.361 -6.895 1.00 94.31 102 THR A CA 1
ATOM 806 C C . THR A 1 102 ? 8.060 -3.296 -7.733 1.00 94.31 102 THR A C 1
ATOM 808 O O . THR A 1 102 ? 7.462 -2.275 -8.063 1.00 94.31 102 THR A O 1
ATOM 811 N N . THR A 1 103 ? 9.304 -3.551 -8.103 1.00 89.19 103 THR A N 1
ATOM 812 C CA . THR A 1 103 ? 10.044 -2.725 -9.052 1.00 89.19 103 THR A CA 1
ATOM 813 C C . THR A 1 103 ? 9.944 -3.375 -10.419 1.00 89.19 103 THR A C 1
ATOM 815 O O . THR A 1 103 ? 10.131 -4.586 -10.536 1.00 89.19 103 THR A O 1
ATOM 818 N N . ILE A 1 104 ? 9.637 -2.584 -11.441 1.00 77.44 104 ILE A N 1
ATOM 819 C CA . ILE A 1 104 ? 9.787 -3.016 -12.829 1.00 77.44 104 ILE A CA 1
ATOM 820 C C . ILE A 1 104 ? 11.186 -2.578 -13.264 1.00 77.44 104 ILE A C 1
ATOM 822 O O . ILE A 1 104 ? 11.507 -1.395 -13.152 1.00 77.44 104 ILE A O 1
ATOM 826 N N . TYR A 1 105 ? 12.014 -3.542 -13.664 1.00 67.81 105 TYR A N 1
ATOM 827 C CA . TYR A 1 105 ? 13.350 -3.313 -14.219 1.00 67.81 105 TYR A CA 1
ATOM 828 C C . TYR A 1 105 ? 13.283 -3.167 -15.736 1.00 67.81 105 TYR A C 1
ATOM 830 O O . TYR A 1 105 ? 12.444 -3.871 -16.345 1.00 67.81 105 TYR A O 1
#

Sequence (105 aa):
MAKEKDEIEENTYGPGRYEDLIGIKGYKAKGQVVTYIADDSEGILPYGIIKGSLIFIDTKAKYKKGDLIIIKDTRNKRDGVRITKAVFGKEKDFMGRIFLVTTIY

pLDDT: mean 79.82, std 16.35, range [40.69, 96.06]

Foldseek 3Di:
DDDPDPPPPPPPDDPPPDQDDVVHHHDPLPPQKDKDFDDQPPHDAPDPADGRKIWIWGQPDFDDAQFWFKFFDPVDPPRDIHIDGDHHSDDPRTRGTTPDIGHDD